Protein AF-A0A9X8VKN4-F1 (afdb_monomer_lite)

Foldseek 3Di:
DDDDDDDDPDDVVVVVVVQLVVQADPVGKGADDPVCCVVVVNDGIDD

pLDDT: mean 97.44, std 3.53, range [77.62, 98.88]

Organism: Serratia marcescens (NCBI:txid615)

Structure (mmCIF, N/CA/C/O backbone):
data_AF-A0A9X8VKN4-F1
#
_entry.id   AF-A0A9X8VKN4-F1
#
loop_
_atom_site.group_PDB
_atom_site.id
_atom_site.type_symbol
_atom_site.label_atom_id
_atom_site.label_alt_id
_atom_site.label_comp_id
_atom_site.label_asym_id
_atom_site.label_entity_id
_atom_site.label_seq_id
_atom_site.pdbx_PDB_ins_code
_atom_site.Cartn_x
_atom_site.Cartn_y
_atom_site.Cartn_z
_atom_site.occupancy
_atom_site.B_iso_or_equiv
_atom_site.auth_seq_id
_atom_site.auth_comp_id
_atom_site.auth_asym_id
_atom_site.auth_atom_id
_atom_site.pdbx_PDB_model_num
ATOM 1 N N . LEU A 1 1 ? 24.732 -10.065 -29.991 1.00 77.62 1 LEU A N 1
ATOM 2 C CA . LEU A 1 1 ? 23.303 -9.927 -29.626 1.00 77.62 1 LEU A CA 1
ATOM 3 C C . LEU A 1 1 ? 23.219 -9.501 -28.166 1.00 77.62 1 LEU A C 1
ATOM 5 O O . LEU A 1 1 ? 24.071 -9.927 -27.398 1.00 77.62 1 LEU A O 1
ATOM 9 N N . VAL A 1 2 ? 22.238 -8.673 -27.799 1.00 86.81 2 VAL A N 1
ATOM 10 C CA . VAL A 1 2 ? 21.926 -8.353 -26.393 1.00 86.81 2 VAL A CA 1
ATOM 11 C C . VAL A 1 2 ? 20.626 -9.030 -25.976 1.00 86.81 2 VAL A C 1
ATOM 13 O O . VAL A 1 2 ? 19.803 -9.366 -26.826 1.00 86.81 2 VAL A O 1
ATOM 16 N N . HIS A 1 3 ? 20.445 -9.195 -24.669 1.00 93.00 3 HIS A N 1
ATOM 17 C CA . HIS A 1 3 ? 19.198 -9.654 -24.070 1.00 93.00 3 HIS A CA 1
ATOM 18 C C . HIS A 1 3 ? 18.496 -8.471 -23.403 1.00 93.00 3 HIS A C 1
ATOM 20 O O . HIS A 1 3 ? 19.140 -7.648 -22.755 1.00 93.00 3 HIS A O 1
ATOM 26 N N . THR A 1 4 ? 17.176 -8.395 -23.550 1.00 95.88 4 THR A N 1
ATOM 27 C CA . THR A 1 4 ? 16.336 -7.386 -22.894 1.00 95.88 4 THR A CA 1
ATOM 28 C C . THR A 1 4 ? 15.356 -8.073 -21.960 1.00 95.88 4 THR A C 1
ATOM 30 O O . THR A 1 4 ? 14.765 -9.087 -22.332 1.00 95.88 4 THR A O 1
ATOM 33 N N . LEU A 1 5 ? 15.142 -7.496 -20.780 1.00 97.19 5 LEU A N 1
ATOM 34 C CA . LEU A 1 5 ? 14.120 -7.927 -19.832 1.00 97.19 5 LEU A CA 1
ATOM 35 C C . LEU A 1 5 ? 13.262 -6.729 -19.429 1.00 97.19 5 LEU A C 1
ATOM 37 O O . LEU A 1 5 ? 13.737 -5.595 -19.399 1.00 97.19 5 LEU A O 1
ATOM 41 N N . ASN A 1 6 ? 12.001 -6.997 -19.108 1.00 97.69 6 ASN A N 1
ATOM 42 C CA . ASN A 1 6 ? 11.096 -6.039 -18.487 1.00 97.69 6 ASN A CA 1
ATOM 43 C C . ASN A 1 6 ? 10.197 -6.761 -17.474 1.00 97.69 6 ASN A C 1
ATOM 45 O O . ASN A 1 6 ? 9.913 -7.948 -17.626 1.00 97.69 6 ASN A O 1
ATOM 49 N N . GLY A 1 7 ? 9.782 -6.042 -16.433 1.00 97.69 7 GLY A N 1
ATOM 50 C CA . GLY A 1 7 ? 8.893 -6.541 -15.390 1.00 97.69 7 GLY A CA 1
ATOM 51 C C . GLY A 1 7 ? 8.362 -5.381 -14.555 1.00 97.69 7 GLY A C 1
ATOM 52 O O . GLY A 1 7 ? 9.087 -4.428 -14.273 1.00 97.69 7 GLY A O 1
ATOM 53 N N . SER A 1 8 ? 7.083 -5.428 -14.195 1.00 96.19 8 SER A N 1
ATOM 54 C CA . SER A 1 8 ? 6.471 -4.416 -13.331 1.00 96.19 8 SER A CA 1
ATOM 55 C C . SER A 1 8 ? 6.866 -4.642 -11.871 1.00 96.19 8 SER A C 1
ATOM 57 O O . SER A 1 8 ? 6.865 -5.776 -11.404 1.00 96.19 8 SER A O 1
ATOM 59 N N . GLY A 1 9 ? 7.115 -3.566 -11.128 1.00 96.50 9 GLY A N 1
ATOM 60 C CA . GLY A 1 9 ? 7.403 -3.625 -9.692 1.00 96.50 9 GLY A CA 1
ATOM 61 C C . GLY A 1 9 ? 6.797 -2.445 -8.936 1.00 96.50 9 GLY A C 1
ATOM 62 O O . GLY A 1 9 ? 7.496 -1.763 -8.204 1.00 96.50 9 GLY A O 1
ATOM 63 N N . LEU A 1 10 ? 5.531 -2.082 -9.123 1.00 98.06 10 LEU A N 1
ATOM 64 C CA . LEU A 1 10 ? 4.354 -2.832 -9.587 1.00 98.06 10 LEU A CA 1
ATOM 65 C C . LEU A 1 10 ? 3.465 -1.891 -10.432 1.00 98.06 10 LEU A C 1
ATOM 67 O O . LEU A 1 10 ? 3.853 -0.766 -10.739 1.00 98.06 10 LEU A O 1
ATOM 71 N N . ALA A 1 11 ? 2.247 -2.302 -10.790 1.00 98.31 11 ALA A N 1
ATOM 72 C CA . ALA A 1 11 ? 1.247 -1.369 -11.315 1.00 98.31 11 ALA A CA 1
ATOM 73 C C . ALA A 1 11 ? 0.642 -0.538 -10.164 1.00 98.31 11 ALA A C 1
ATOM 75 O O . ALA A 1 11 ? -0.204 -1.040 -9.426 1.00 98.31 11 ALA A O 1
ATOM 76 N N . VAL A 1 12 ? 1.044 0.732 -10.032 1.00 98.44 12 VAL A N 1
ATOM 77 C CA . VAL A 1 12 ? 0.751 1.592 -8.862 1.00 98.44 12 VAL A CA 1
ATOM 78 C C . VAL A 1 12 ? -0.735 1.639 -8.489 1.00 98.44 12 VAL A C 1
ATOM 80 O O . VAL A 1 12 ? -1.076 1.478 -7.321 1.00 98.44 12 VAL A O 1
ATOM 83 N N . GLY A 1 13 ? -1.634 1.786 -9.467 1.00 98.62 13 GLY A N 1
ATOM 84 C CA . GLY A 1 13 ? -3.077 1.811 -9.197 1.00 98.62 13 GLY A CA 1
ATOM 85 C C . GLY A 1 13 ? -3.613 0.499 -8.611 1.00 98.62 13 GLY A C 1
ATOM 86 O O . GLY A 1 13 ? -4.477 0.523 -7.743 1.00 98.62 13 GLY A O 1
ATOM 87 N N . ARG A 1 14 ? -3.062 -0.653 -9.020 1.00 98.62 14 ARG A N 1
ATOM 88 C CA . ARG A 1 14 ? -3.435 -1.958 -8.446 1.00 98.62 14 ARG A CA 1
ATOM 89 C C . ARG A 1 14 ? -2.856 -2.135 -7.046 1.00 98.62 14 ARG A C 1
ATOM 91 O O . ARG A 1 14 ? -3.528 -2.681 -6.179 1.00 98.62 14 ARG A O 1
ATOM 98 N N . THR A 1 15 ? -1.643 -1.634 -6.811 1.00 98.81 15 THR A N 1
ATOM 99 C CA . THR A 1 15 ? -1.046 -1.613 -5.471 1.00 98.81 15 THR A CA 1
ATOM 100 C C . THR A 1 15 ? -1.867 -0.755 -4.512 1.00 98.81 15 THR A C 1
ATOM 102 O O . THR A 1 15 ? -2.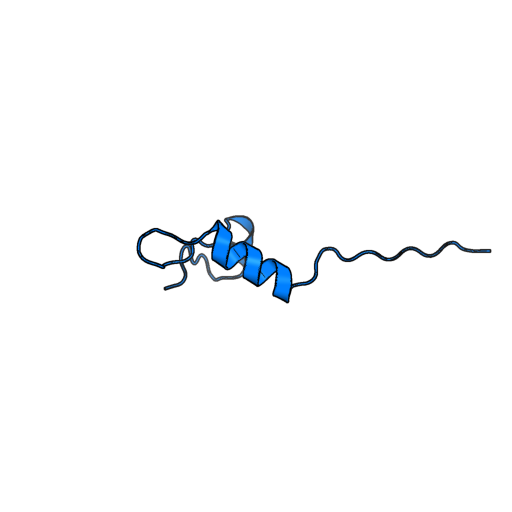050 -1.156 -3.369 1.00 98.81 15 THR A O 1
ATOM 105 N N . LEU A 1 16 ? -2.424 0.3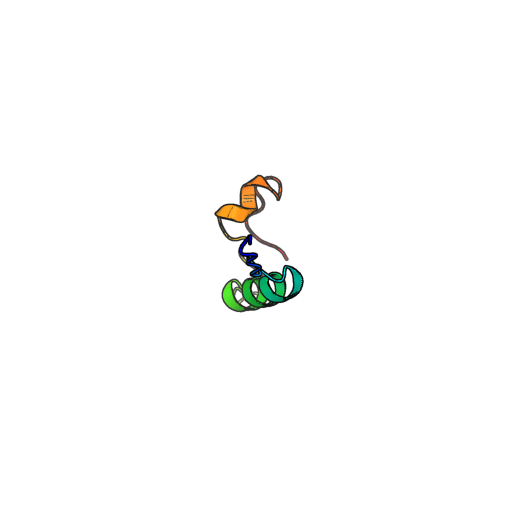74 -4.968 1.00 98.69 16 LEU A N 1
ATOM 106 C CA . LEU A 1 16 ? -3.327 1.187 -4.151 1.00 98.69 16 LEU A CA 1
ATOM 107 C C . LEU A 1 16 ? -4.568 0.395 -3.715 1.00 98.69 16 LEU A C 1
ATOM 109 O O . LEU A 1 16 ? -4.882 0.400 -2.532 1.00 98.69 16 LEU A O 1
ATOM 113 N N . VAL A 1 17 ? -5.232 -0.323 -4.630 1.00 98.75 17 VAL A N 1
ATOM 114 C CA . VAL A 1 17 ? -6.393 -1.173 -4.285 1.00 98.75 17 VAL A CA 1
ATOM 115 C C . VAL A 1 17 ? -6.020 -2.196 -3.209 1.00 98.75 17 VAL A C 1
ATOM 117 O O . VAL A 1 17 ? -6.706 -2.298 -2.197 1.00 98.75 17 VAL A O 1
ATOM 120 N N . ALA A 1 18 ? -4.886 -2.885 -3.373 1.00 98.81 18 ALA A N 1
ATOM 121 C CA . ALA A 1 18 ? -4.410 -3.843 -2.379 1.00 98.81 18 ALA A CA 1
ATOM 122 C C . ALA A 1 18 ? -4.129 -3.189 -1.015 1.00 98.81 18 ALA A C 1
ATOM 124 O O . ALA A 1 18 ? -4.468 -3.768 0.014 1.00 98.81 18 ALA A O 1
ATOM 125 N N . VAL A 1 19 ? -3.538 -1.988 -0.991 1.00 98.75 19 VAL A N 1
ATOM 126 C CA . VAL A 1 19 ? -3.297 -1.246 0.257 1.00 98.75 19 VAL A CA 1
ATOM 127 C C . VAL A 1 19 ? -4.615 -0.871 0.933 1.00 98.75 19 VAL A C 1
ATOM 129 O O . VAL A 1 19 ? -4.742 -1.091 2.132 1.00 98.75 19 VAL A O 1
ATOM 132 N N . LEU A 1 20 ? -5.603 -0.363 0.190 1.00 98.69 20 LEU A N 1
ATOM 133 C CA . LEU A 1 20 ? -6.906 0.002 0.756 1.00 98.69 20 LEU A CA 1
ATOM 134 C C . LEU A 1 20 ? -7.591 -1.203 1.413 1.00 98.69 20 LEU A C 1
ATOM 136 O O . LEU A 1 20 ? -8.024 -1.100 2.553 1.00 98.69 20 LEU A O 1
ATOM 140 N N . GLU A 1 21 ? -7.639 -2.350 0.736 1.00 98.75 21 GLU A N 1
ATOM 141 C CA . GLU A 1 21 ? -8.312 -3.543 1.265 1.00 98.75 21 GLU A CA 1
ATOM 142 C C . GLU A 1 21 ? -7.560 -4.176 2.446 1.00 98.75 21 GLU A C 1
ATOM 144 O O . GLU A 1 21 ? -8.171 -4.537 3.448 1.00 98.75 21 GLU A O 1
ATOM 149 N N . ASN A 1 22 ? -6.231 -4.300 2.360 1.00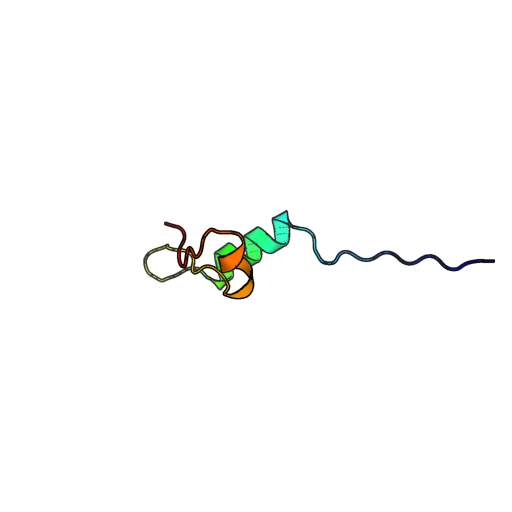 98.81 22 ASN A N 1
ATOM 150 C CA . ASN A 1 22 ? -5.454 -5.019 3.379 1.00 98.81 22 ASN A CA 1
ATOM 151 C C . ASN A 1 22 ? -5.167 -4.184 4.633 1.00 98.81 22 ASN A C 1
ATOM 153 O O . ASN A 1 22 ? -4.837 -4.753 5.671 1.00 98.81 22 ASN A O 1
ATOM 157 N N . TYR A 1 23 ? -5.278 -2.856 4.550 1.00 98.75 23 TYR A N 1
ATOM 158 C CA . TYR A 1 23 ? -5.032 -1.956 5.678 1.00 98.75 23 TYR A CA 1
ATOM 159 C C . TYR A 1 23 ? -6.305 -1.278 6.205 1.00 98.75 23 TYR A C 1
ATOM 161 O O . TYR A 1 23 ? -6.222 -0.402 7.074 1.00 98.75 23 TYR A O 1
ATOM 169 N N . GLN A 1 24 ? -7.486 -1.681 5.728 1.00 98.81 24 GLN A N 1
ATOM 170 C CA . GLN A 1 24 ? -8.758 -1.198 6.253 1.00 98.81 24 GLN A CA 1
ATOM 171 C C . GLN A 1 24 ? -8.947 -1.601 7.723 1.00 98.81 24 GLN A C 1
ATOM 173 O O . GLN A 1 24 ? -8.703 -2.738 8.124 1.00 98.81 24 GLN A O 1
ATOM 178 N N . GLN A 1 25 ? -9.411 -0.651 8.527 1.00 98.75 25 GLN A N 1
ATOM 179 C CA . GLN A 1 25 ? -9.764 -0.827 9.930 1.00 98.75 25 GLN A CA 1
ATOM 180 C C . GL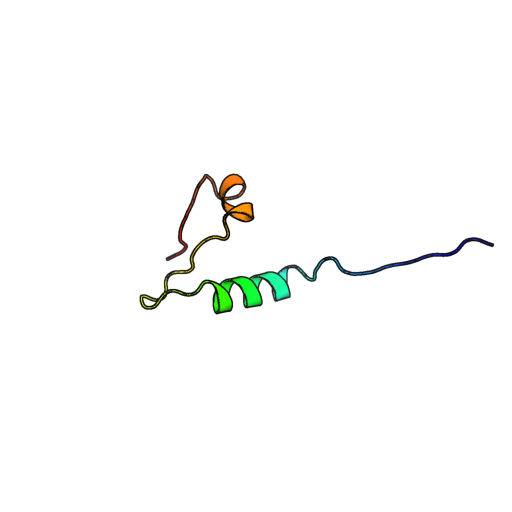N A 1 25 ? -11.280 -0.993 10.092 1.00 98.75 25 GLN A C 1
ATOM 182 O O . GLN A 1 25 ? -12.064 -0.641 9.209 1.00 98.75 25 GLN A O 1
ATOM 187 N N . ALA A 1 26 ? -11.709 -1.510 11.246 1.00 98.50 26 ALA A N 1
ATOM 188 C CA . ALA A 1 26 ? -13.126 -1.764 11.529 1.00 98.50 26 ALA A CA 1
ATOM 189 C C . ALA A 1 26 ? -14.005 -0.497 11.486 1.00 98.50 26 ALA A C 1
ATOM 191 O O . ALA A 1 26 ? -15.199 -0.590 11.217 1.00 98.50 26 ALA A O 1
ATOM 192 N N . ASP A 1 27 ? -13.419 0.678 11.728 1.00 98.00 27 ASP A N 1
ATOM 193 C CA . ASP A 1 27 ? -14.085 1.984 11.650 1.00 98.00 27 ASP A CA 1
ATOM 194 C C . ASP A 1 27 ? -14.04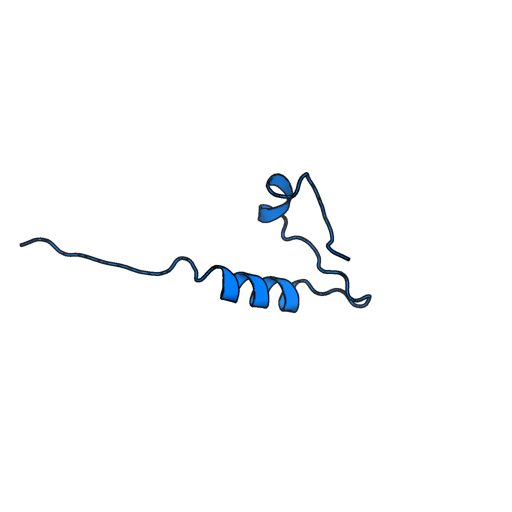3 2.615 10.243 1.00 98.00 27 ASP A C 1
ATOM 196 O O . ASP A 1 27 ? -14.546 3.719 10.047 1.00 98.00 27 ASP A O 1
ATOM 200 N N . GLY A 1 28 ? -13.471 1.915 9.258 1.00 97.81 28 GLY A N 1
ATOM 201 C CA . GLY A 1 28 ? -13.375 2.362 7.868 1.00 97.81 28 GLY A CA 1
ATOM 202 C C . GLY A 1 28 ? -12.132 3.189 7.539 1.00 97.81 28 GLY A C 1
ATOM 203 O O . GLY A 1 28 ? -11.911 3.473 6.361 1.00 97.81 28 GLY A O 1
ATOM 204 N N . ARG A 1 29 ? -11.292 3.538 8.523 1.00 98.62 29 ARG A N 1
ATOM 205 C CA . ARG A 1 29 ? -9.997 4.181 8.253 1.00 98.62 29 ARG A CA 1
ATOM 206 C C . ARG A 1 29 ? -9.033 3.207 7.589 1.00 98.62 29 ARG A C 1
ATOM 208 O O . ARG A 1 29 ? -9.139 1.996 7.765 1.00 98.62 29 ARG A O 1
ATOM 215 N N . ILE A 1 30 ? -8.049 3.734 6.870 1.00 98.88 30 ILE A N 1
ATOM 216 C CA . ILE A 1 30 ? -6.974 2.937 6.269 1.00 98.88 30 ILE A CA 1
ATOM 217 C C . ILE A 1 30 ? -5.683 3.205 7.026 1.00 98.88 30 ILE A C 1
ATOM 219 O O . ILE A 1 30 ? -5.227 4.347 7.073 1.00 98.88 30 ILE A O 1
ATOM 223 N N . GLN A 1 31 ? -5.077 2.173 7.606 1.00 98.81 31 GLN A N 1
ATOM 224 C CA . GLN A 1 31 ? -3.759 2.294 8.219 1.00 98.81 31 GLN A CA 1
ATOM 225 C C . GLN A 1 31 ? -2.697 2.519 7.133 1.00 98.81 31 GLN A C 1
ATOM 227 O O . GLN A 1 31 ? -2.623 1.787 6.151 1.00 98.81 31 GLN A O 1
ATOM 232 N N . VAL A 1 32 ? -1.841 3.522 7.302 1.00 98.75 32 VAL A N 1
ATOM 233 C CA . VAL A 1 32 ? -0.752 3.792 6.360 1.00 98.75 32 VAL A CA 1
ATOM 234 C C . VAL A 1 32 ? 0.384 2.787 6.610 1.00 98.75 32 VAL A C 1
ATOM 236 O O . VAL A 1 32 ? 0.927 2.759 7.726 1.00 98.75 32 VAL A O 1
ATOM 239 N N . PRO A 1 33 ? 0.790 1.986 5.599 1.00 98.75 33 PRO A N 1
ATOM 240 C CA . PRO A 1 33 ? 1.945 1.100 5.712 1.00 98.75 33 PRO A CA 1
ATOM 241 C C . PRO A 1 33 ? 3.177 1.871 6.186 1.00 98.75 33 PRO A C 1
ATOM 243 O O . PRO A 1 33 ? 3.448 2.965 5.692 1.00 98.75 33 PRO 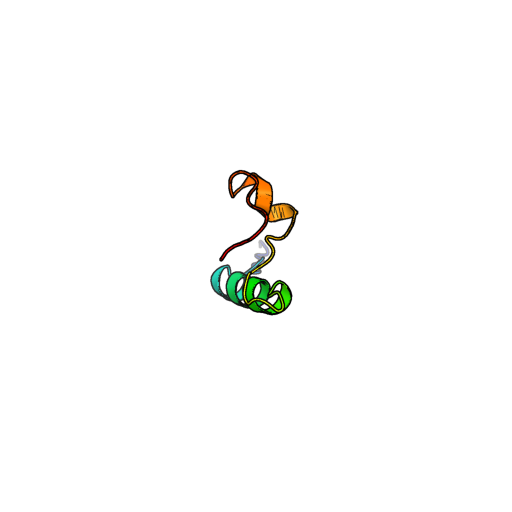A O 1
ATOM 246 N N . GLU A 1 34 ? 3.946 1.303 7.116 1.00 98.56 34 GLU A N 1
ATOM 247 C CA . GLU A 1 34 ? 5.077 1.997 7.757 1.00 98.56 34 GLU A CA 1
ATOM 248 C C . GLU A 1 34 ? 6.058 2.595 6.741 1.00 98.56 34 GLU A C 1
ATOM 250 O O . GLU A 1 34 ? 6.480 3.742 6.877 1.00 98.56 34 GLU A O 1
ATOM 255 N N . VAL A 1 35 ? 6.330 1.860 5.659 1.00 98.56 35 VAL A N 1
ATOM 256 C CA . VAL A 1 35 ? 7.225 2.282 4.569 1.00 98.56 35 VAL A CA 1
ATOM 257 C C . VAL A 1 35 ? 6.716 3.488 3.770 1.00 98.56 35 VAL A C 1
ATOM 259 O O . VAL A 1 35 ? 7.509 4.153 3.108 1.00 98.56 35 VAL A O 1
ATOM 262 N N . LEU A 1 36 ? 5.416 3.794 3.823 1.00 98.62 36 LEU A N 1
ATOM 263 C CA . LEU A 1 36 ? 4.813 4.930 3.122 1.00 98.62 36 LEU A CA 1
ATOM 264 C C . LEU A 1 36 ? 4.727 6.192 3.991 1.00 98.62 36 LEU A C 1
ATOM 266 O O . LEU A 1 36 ? 4.656 7.293 3.446 1.00 98.62 36 LEU A O 1
ATOM 270 N N . ARG A 1 37 ? 4.798 6.076 5.325 1.00 98.56 37 ARG A N 1
ATOM 271 C CA . ARG A 1 37 ? 4.637 7.215 6.252 1.00 98.56 37 ARG A CA 1
ATOM 272 C C . ARG A 1 37 ? 5.604 8.386 5.998 1.00 98.56 37 ARG A C 1
ATOM 274 O O . ARG A 1 37 ? 5.134 9.526 6.037 1.00 98.56 37 ARG A O 1
ATOM 281 N N . PRO A 1 38 ? 6.901 8.180 5.668 1.00 98.56 38 PRO A N 1
ATOM 282 C CA . PRO A 1 38 ? 7.814 9.288 5.353 1.00 98.56 38 PRO A CA 1
ATOM 283 C C . PRO A 1 38 ? 7.375 10.120 4.140 1.00 98.56 38 PRO A C 1
ATOM 285 O O . PRO A 1 38 ? 7.652 11.314 4.076 1.00 98.56 38 PRO A O 1
ATOM 288 N N . TYR A 1 39 ? 6.651 9.508 3.201 1.00 98.50 39 TYR A N 1
ATOM 289 C CA . TYR A 1 39 ? 6.126 10.171 2.004 1.00 98.50 39 TYR A CA 1
ATOM 290 C C . TYR A 1 39 ? 4.782 10.867 2.247 1.00 98.50 39 TYR A C 1
ATOM 292 O O . TYR A 1 39 ? 4.315 11.618 1.396 1.00 98.50 39 TYR A O 1
ATOM 300 N N . MET A 1 40 ? 4.166 10.630 3.406 1.00 98.31 40 MET A N 1
ATOM 301 C CA . MET A 1 40 ? 2.855 11.158 3.787 1.00 98.31 40 MET A CA 1
ATOM 302 C C . MET A 1 40 ? 2.937 12.127 4.976 1.00 98.31 40 MET A C 1
ATOM 304 O O . MET A 1 40 ? 1.948 12.337 5.669 1.00 98.31 40 MET A O 1
ATOM 308 N N . GLY A 1 41 ? 4.114 12.700 5.254 1.00 98.06 41 GLY A N 1
ATOM 309 C CA . GLY A 1 41 ? 4.296 13.646 6.362 1.00 98.06 41 GLY A CA 1
ATOM 310 C C . GLY A 1 41 ? 4.139 13.016 7.750 1.00 98.06 41 GLY A C 1
ATOM 311 O O . GLY A 1 41 ? 3.747 13.700 8.689 1.00 98.06 41 GLY A O 1
ATOM 312 N N . GLY A 1 42 ? 4.411 11.713 7.880 1.00 97.88 42 GLY A N 1
ATOM 313 C CA . GLY A 1 42 ? 4.237 10.971 9.131 1.00 97.88 42 GLY A CA 1
ATOM 314 C C . GLY A 1 42 ? 2.800 10.521 9.408 1.00 97.88 42 GLY A C 1
ATOM 315 O O . GLY A 1 42 ? 2.537 10.013 10.493 1.00 97.88 42 GLY A O 1
ATOM 316 N N . LEU A 1 43 ? 1.878 10.682 8.451 1.00 98.50 43 LEU A N 1
ATOM 317 C CA . LEU A 1 43 ? 0.488 10.254 8.597 1.00 98.50 43 LEU A CA 1
ATOM 318 C C . LEU A 1 43 ? 0.387 8.746 8.872 1.00 98.50 43 LEU A C 1
ATOM 320 O O . LEU A 1 43 ? 0.982 7.939 8.159 1.00 98.50 43 LEU A O 1
ATOM 324 N N . GLU A 1 44 ? -0.405 8.372 9.877 1.00 98.56 44 GLU A N 1
ATOM 325 C CA . GLU A 1 44 ? -0.607 6.969 10.263 1.00 98.56 44 GLU A CA 1
ATOM 326 C C . GLU A 1 44 ? -1.919 6.369 9.751 1.00 98.56 44 GLU A C 1
ATOM 328 O O . GLU A 1 44 ? -1.994 5.153 9.582 1.00 98.56 44 GLU A O 1
ATOM 333 N N . TYR A 1 45 ? -2.937 7.194 9.485 1.00 98.69 45 TYR A N 1
ATOM 334 C CA . TYR A 1 45 ? -4.247 6.758 8.996 1.00 98.69 45 TYR A CA 1
ATOM 335 C C . TYR A 1 45 ? -4.815 7.724 7.953 1.00 98.69 45 TYR A C 1
ATOM 337 O O . TYR A 1 45 ? -4.582 8.928 8.026 1.00 98.69 45 TYR A O 1
ATOM 345 N N . ILE A 1 46 ? -5.596 7.193 7.015 1.00 98.50 46 ILE A N 1
ATOM 346 C CA . ILE A 1 46 ? -6.441 7.958 6.092 1.00 98.50 46 ILE A CA 1
ATOM 347 C C . ILE A 1 46 ? -7.903 7.753 6.504 1.00 98.50 46 ILE A C 1
ATOM 349 O O . ILE A 1 46 ? -8.336 6.604 6.620 1.00 98.50 46 ILE A O 1
ATOM 353 N N . GLY A 1 47 ? -8.648 8.852 6.659 1.00 94.75 47 GLY A N 1
ATOM 354 C CA . GLY A 1 47 ? -10.047 8.854 7.108 1.00 94.75 47 GLY A CA 1
ATOM 355 C C . GLY A 1 47 ? -10.221 9.245 8.568 1.00 94.75 47 GLY A C 1
ATOM 356 O O . GLY A 1 47 ? -9.278 9.024 9.364 1.00 94.75 47 GLY A O 1
#

InterPro domains:
  IPR045864 Class II Aminoacyl-tRNA synthetase/Biotinyl protein ligase (BPL) and lipoyl protein ligase (LPL) [G3DSA:3.30.930.10] (1-47)
  IPR045864 Class II Aminoacyl-tRNA synthetase/Biotinyl protein ligase (BPL) and lipoyl protein ligase (LPL) [SSF55681] (2-42)

Secondary structure (DSSP, 8-state):
--------S--HHHHHHHHHHHTB-TTS-EEPPGGGGGGGTT--EE-

Radius of gyration: 15.42 Å; chains: 1; bounding box: 37×24×41 Å

Sequence (47 aa):
LVHTLNGSGLAVGRTLVAVLENYQQADGRIQVPEVLRPYMGGLEYIG